Protein AF-Q0U670-F1 (afdb_monomer_lite)

Structure (mmCIF, N/CA/C/O backbone):
data_AF-Q0U670-F1
#
_entry.id   AF-Q0U670-F1
#
loop_
_atom_site.group_PDB
_atom_site.id
_atom_site.type_symbol
_atom_site.label_atom_id
_atom_site.label_alt_id
_atom_site.label_comp_id
_atom_site.label_asym_id
_atom_site.label_entity_id
_atom_site.label_seq_id
_atom_site.pdbx_PDB_ins_code
_atom_site.Cartn_x
_atom_site.Cartn_y
_atom_site.Cartn_z
_atom_site.occupancy
_atom_site.B_iso_or_equiv
_atom_site.auth_seq_id
_atom_site.auth_comp_id
_atom_site.auth_asym_id
_atom_site.auth_atom_id
_atom_site.pdbx_PDB_model_num
ATOM 1 N N . MET A 1 1 ? 49.129 14.076 50.406 1.00 51.31 1 MET A N 1
ATOM 2 C CA . MET A 1 1 ? 49.211 13.741 48.973 1.00 51.31 1 MET A CA 1
ATOM 3 C C . MET A 1 1 ? 48.311 12.539 48.761 1.00 51.31 1 MET A C 1
ATOM 5 O O . MET A 1 1 ? 48.677 11.441 49.151 1.00 51.31 1 MET A O 1
ATOM 9 N N . THR A 1 2 ? 47.064 12.760 48.344 1.00 54.84 2 THR A N 1
ATOM 10 C CA . THR A 1 2 ? 46.132 11.665 48.049 1.00 54.84 2 THR A CA 1
ATOM 11 C C . THR A 1 2 ? 46.421 11.188 46.635 1.00 54.84 2 THR A C 1
ATOM 13 O O . THR A 1 2 ? 45.908 11.755 45.673 1.00 54.84 2 THR A O 1
ATOM 16 N N . GLU A 1 3 ? 47.266 10.167 46.520 1.00 57.88 3 GLU A N 1
ATOM 17 C CA . GLU A 1 3 ? 47.432 9.377 45.300 1.00 57.88 3 GLU A CA 1
ATOM 18 C C . GLU A 1 3 ? 46.120 8.606 45.069 1.00 57.88 3 GLU A C 1
ATOM 20 O O . GLU A 1 3 ? 45.972 7.442 45.440 1.00 57.88 3 GLU A O 1
ATOM 25 N N . GLN A 1 4 ? 45.099 9.295 44.556 1.00 62.28 4 GLN A N 1
ATOM 26 C CA . GLN A 1 4 ? 43.822 8.690 44.208 1.00 62.28 4 GLN A CA 1
ATOM 27 C C . GLN A 1 4 ? 44.036 7.926 42.907 1.00 62.28 4 GLN A C 1
ATOM 29 O O . GLN A 1 4 ? 43.933 8.485 41.816 1.00 62.28 4 GLN A O 1
ATOM 34 N N . SER A 1 5 ? 44.403 6.652 43.046 1.00 65.94 5 SER A N 1
ATOM 35 C CA . SER A 1 5 ? 44.532 5.691 41.959 1.00 65.94 5 SER A CA 1
ATOM 36 C C . SER A 1 5 ? 43.197 5.594 41.224 1.00 65.94 5 SER A C 1
ATOM 38 O O . SER A 1 5 ? 42.293 4.835 41.574 1.00 65.94 5 SER A O 1
ATOM 40 N N . ILE A 1 6 ? 43.040 6.441 40.207 1.00 71.56 6 ILE A N 1
ATOM 41 C CA . ILE A 1 6 ? 41.916 6.399 39.287 1.00 71.56 6 ILE A CA 1
ATOM 42 C C . ILE A 1 6 ? 42.020 5.062 38.561 1.00 71.56 6 ILE A C 1
ATOM 44 O O . ILE A 1 6 ? 42.870 4.846 37.697 1.00 71.56 6 ILE A O 1
ATOM 48 N N . ASN A 1 7 ? 41.168 4.128 38.975 1.00 79.44 7 ASN A N 1
ATOM 49 C CA . ASN A 1 7 ? 41.038 2.835 38.335 1.00 79.44 7 ASN A CA 1
ATOM 50 C C . ASN A 1 7 ? 40.492 3.077 36.930 1.00 79.44 7 ASN A C 1
ATOM 52 O O . ASN A 1 7 ? 39.287 3.235 36.733 1.00 79.44 7 ASN A O 1
ATOM 56 N N . ILE A 1 8 ? 41.401 3.110 35.955 1.00 80.56 8 ILE A N 1
ATOM 57 C CA . ILE A 1 8 ? 41.103 3.274 34.529 1.00 80.56 8 ILE A CA 1
ATOM 58 C C . ILE A 1 8 ? 39.945 2.350 34.088 1.00 80.56 8 ILE A C 1
ATOM 60 O O . ILE A 1 8 ? 39.047 2.841 33.398 1.00 80.56 8 ILE A O 1
ATOM 64 N N . PRO A 1 9 ? 39.849 1.075 34.542 1.00 82.81 9 PRO A N 1
ATOM 65 C CA . PRO A 1 9 ? 38.700 0.223 34.221 1.00 82.81 9 PRO A CA 1
ATOM 66 C C . PRO A 1 9 ? 37.355 0.775 34.717 1.00 82.81 9 PRO A C 1
ATOM 68 O O . PRO A 1 9 ? 36.358 0.705 34.004 1.00 82.81 9 PRO A O 1
ATOM 71 N N . GLN A 1 10 ? 37.312 1.367 35.913 1.00 81.94 10 GLN A N 1
ATOM 72 C CA . GLN A 1 10 ? 36.091 1.936 36.485 1.00 81.94 10 GLN A CA 1
ATOM 73 C C . GLN A 1 10 ? 35.668 3.213 35.747 1.00 81.94 10 GLN A C 1
ATOM 75 O O . GLN A 1 10 ? 34.477 3.415 35.512 1.00 81.94 10 GLN A O 1
ATOM 80 N N . VAL A 1 11 ? 36.628 4.042 35.317 1.00 89.94 11 VAL A N 1
ATOM 81 C CA . VAL A 1 11 ? 36.350 5.228 34.488 1.00 89.94 11 VAL A CA 1
ATOM 82 C C . VAL A 1 11 ? 35.749 4.830 33.141 1.00 89.94 11 VAL A C 1
ATOM 84 O O . VAL A 1 11 ? 34.785 5.456 32.705 1.00 89.94 11 VAL A O 1
ATOM 87 N N . LEU A 1 12 ? 36.247 3.761 32.509 1.00 91.88 12 LEU A N 1
ATOM 88 C CA . LEU A 1 12 ? 35.666 3.243 31.266 1.00 91.88 12 LEU A CA 1
ATOM 89 C C . LEU A 1 12 ? 34.222 2.773 31.461 1.00 91.88 12 LEU A C 1
ATOM 91 O O . LEU A 1 12 ? 33.361 3.115 30.654 1.00 91.88 12 LEU A O 1
ATOM 95 N N . VAL A 1 13 ? 33.933 2.050 32.547 1.00 93.06 13 VAL A N 1
ATOM 96 C CA . VAL A 1 13 ? 32.561 1.620 32.861 1.00 93.06 13 VAL A CA 1
ATOM 97 C C . VAL A 1 13 ? 31.646 2.829 33.062 1.00 93.06 13 VAL A C 1
ATOM 99 O O . VAL A 1 13 ? 30.577 2.880 32.456 1.00 93.06 13 VAL A O 1
ATOM 102 N N . PHE A 1 14 ? 32.069 3.834 33.836 1.00 93.06 14 PHE A N 1
ATOM 103 C CA . PHE A 1 14 ? 31.284 5.059 34.019 1.00 93.06 14 PHE A CA 1
ATOM 104 C C . PHE A 1 14 ? 31.061 5.811 32.707 1.00 93.06 14 PHE A C 1
ATOM 106 O O . PHE A 1 14 ? 29.940 6.244 32.454 1.00 93.06 14 PHE A O 1
ATOM 113 N N . LEU A 1 15 ? 32.074 5.925 31.844 1.00 94.00 15 LEU A N 1
ATOM 114 C CA . LEU A 1 15 ? 31.921 6.543 30.527 1.00 94.00 15 LEU A CA 1
ATOM 115 C C . LEU A 1 15 ? 30.928 5.783 29.648 1.00 94.00 15 LEU A C 1
ATOM 117 O O . LEU A 1 15 ? 30.105 6.418 28.996 1.00 94.00 15 LEU A O 1
ATOM 121 N N . VAL A 1 16 ? 30.948 4.448 29.658 1.00 94.56 16 VAL A N 1
ATOM 122 C CA . VAL A 1 16 ? 29.979 3.628 28.916 1.00 94.56 16 VAL A CA 1
ATOM 123 C C . VAL A 1 16 ? 28.572 3.799 29.483 1.00 94.56 16 VAL A C 1
ATOM 125 O O . VAL A 1 16 ? 27.637 3.969 28.708 1.00 94.56 16 VAL A O 1
ATOM 128 N N . VAL A 1 17 ? 28.400 3.816 30.808 1.00 94.62 17 VAL A N 1
ATOM 129 C CA . VAL A 1 17 ? 27.088 4.028 31.442 1.00 94.62 17 VAL A CA 1
ATOM 130 C C . VAL A 1 17 ? 26.556 5.432 31.154 1.00 94.62 17 VAL A C 1
ATOM 132 O O . VAL A 1 17 ? 25.398 5.568 30.769 1.00 94.62 17 VAL A O 1
ATOM 135 N N . ILE A 1 18 ? 27.389 6.470 31.267 1.00 94.06 18 I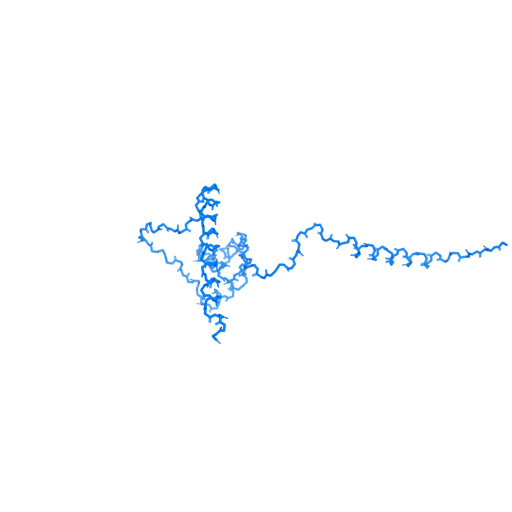LE A N 1
ATOM 136 C CA . ILE A 1 18 ? 27.025 7.854 30.927 1.00 94.06 18 ILE A CA 1
ATOM 137 C C . ILE A 1 18 ? 26.719 7.968 29.432 1.00 94.06 18 ILE A C 1
ATOM 139 O O . ILE A 1 18 ? 25.754 8.629 29.061 1.00 94.06 18 ILE A O 1
ATOM 143 N N . PHE A 1 19 ? 27.485 7.301 28.567 1.00 93.88 19 PHE A N 1
ATOM 144 C CA . PHE A 1 19 ? 27.227 7.268 27.131 1.00 93.88 19 PHE A CA 1
ATOM 145 C C . PHE A 1 19 ? 25.928 6.536 26.807 1.00 93.88 19 PHE A C 1
ATOM 147 O O . PHE A 1 19 ? 25.169 7.045 26.001 1.00 93.88 19 PHE A O 1
ATOM 154 N N . LEU A 1 20 ? 25.621 5.396 27.431 1.00 93.00 20 LEU A N 1
ATOM 155 C CA . LEU A 1 20 ? 24.355 4.681 27.240 1.00 93.00 20 LEU A CA 1
ATOM 156 C C . LEU A 1 20 ? 23.171 5.476 27.790 1.00 93.00 20 LEU A C 1
ATOM 158 O O . LEU A 1 20 ? 22.139 5.543 27.131 1.00 93.00 20 LEU A O 1
ATOM 162 N N . ALA A 1 21 ? 23.321 6.107 28.953 1.00 92.81 21 ALA A N 1
ATOM 163 C CA . ALA A 1 21 ? 22.303 6.972 29.536 1.00 92.81 21 ALA A CA 1
ATOM 164 C C . ALA A 1 21 ? 22.078 8.217 28.670 1.00 92.81 21 ALA A C 1
ATOM 166 O O . ALA A 1 21 ? 20.937 8.563 28.395 1.00 92.81 21 ALA A O 1
ATOM 167 N N . SER A 1 22 ? 23.147 8.841 28.169 1.00 92.06 22 SER A N 1
ATOM 168 C CA . SER A 1 22 ? 23.089 9.970 27.236 1.00 92.06 22 SER A CA 1
ATOM 169 C C . SER A 1 22 ? 22.516 9.542 25.892 1.00 92.06 22 SER A C 1
ATOM 171 O O . SER A 1 22 ? 21.597 10.169 25.399 1.00 92.06 22 SER A O 1
ATOM 173 N N . ARG A 1 23 ? 22.955 8.415 25.330 1.00 86.69 23 ARG A N 1
ATOM 174 C CA . ARG A 1 23 ? 22.397 7.796 24.125 1.00 86.69 23 ARG A CA 1
ATOM 175 C C . ARG A 1 23 ? 20.920 7.526 24.326 1.00 86.69 23 ARG A C 1
ATOM 177 O O . ARG A 1 23 ? 20.166 7.829 23.426 1.00 86.69 23 ARG A O 1
ATOM 184 N N . TRP A 1 24 ? 20.482 7.008 25.463 1.00 85.81 24 TRP A N 1
ATOM 185 C CA . TRP A 1 24 ? 19.068 6.768 25.737 1.00 85.81 24 TRP A CA 1
ATOM 186 C C . TRP A 1 24 ? 18.286 8.080 25.913 1.00 85.81 24 TRP A C 1
ATOM 188 O O . TRP A 1 24 ? 17.215 8.240 25.337 1.00 85.81 24 TRP A O 1
ATOM 198 N N . TYR A 1 25 ? 18.857 9.055 26.619 1.00 85.38 25 TYR A N 1
ATOM 199 C CA . TYR A 1 25 ? 18.240 10.352 26.904 1.00 85.38 25 TYR A CA 1
ATOM 200 C C . TYR A 1 25 ? 18.198 11.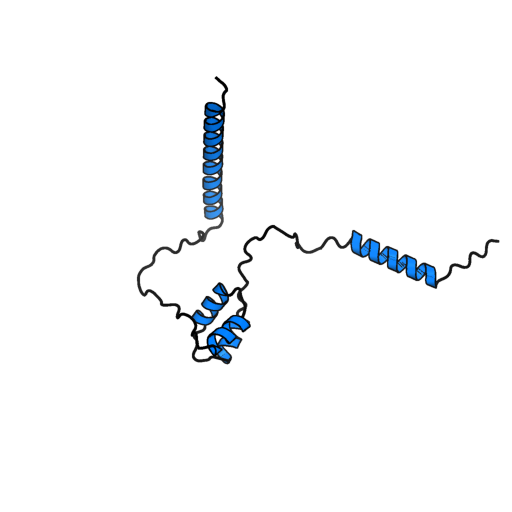296 25.680 1.00 85.38 25 TYR A C 1
ATOM 202 O O . TYR A 1 25 ? 17.248 12.064 25.513 1.00 85.38 25 TYR A O 1
ATOM 210 N N . LEU A 1 26 ? 19.197 11.217 24.792 1.00 77.56 26 LEU A N 1
ATOM 211 C CA . LEU A 1 26 ? 19.327 11.973 23.536 1.00 77.56 26 LEU A CA 1
ATOM 212 C C . LEU A 1 26 ? 18.845 11.191 22.310 1.00 77.56 26 LEU A C 1
ATOM 214 O O . LEU A 1 26 ? 18.598 11.824 21.286 1.00 77.56 26 LEU A O 1
ATOM 218 N N . SER A 1 27 ? 18.642 9.868 22.376 1.00 63.75 27 SER A N 1
ATOM 219 C CA . SER A 1 27 ? 17.924 9.113 21.331 1.00 63.75 27 SER A CA 1
ATOM 220 C C . SER A 1 27 ? 16.425 9.399 21.432 1.00 63.75 27 SER A C 1
ATOM 222 O O . SER A 1 27 ? 15.597 8.504 21.567 1.00 63.75 27 SER A O 1
ATOM 224 N N . LYS A 1 28 ? 16.059 10.677 21.328 1.00 60.94 28 LYS A N 1
ATOM 225 C CA . LYS A 1 28 ? 14.785 11.065 20.739 1.00 60.94 28 LYS A CA 1
ATOM 226 C C . LYS A 1 28 ? 14.938 10.765 19.249 1.00 60.94 28 LYS A C 1
ATOM 228 O O . LYS A 1 28 ? 15.912 11.221 18.650 1.00 60.94 28 LYS A O 1
ATOM 233 N N . PRO A 1 29 ? 14.062 9.947 18.656 1.00 53.47 29 PRO A N 1
ATOM 234 C CA . PRO A 1 29 ? 14.237 9.512 17.285 1.00 53.47 29 PRO A CA 1
ATOM 235 C C . PRO A 1 29 ? 14.217 10.739 16.364 1.00 53.47 29 PRO A C 1
ATOM 237 O O . PRO A 1 29 ? 13.196 11.413 16.231 1.00 53.47 29 PRO A O 1
ATOM 240 N N . SER A 1 30 ? 15.344 11.027 15.709 1.00 58.50 30 SER A N 1
ATOM 241 C CA . SER A 1 30 ? 15.413 11.905 14.532 1.00 58.50 30 SER A CA 1
ATOM 242 C C . SER A 1 30 ? 14.801 11.173 13.337 1.00 58.50 30 SER A C 1
ATOM 244 O O . SER A 1 30 ? 15.465 10.824 12.366 1.00 58.50 30 SER A O 1
ATOM 246 N N . GLY A 1 31 ? 13.521 10.863 13.482 1.00 57.22 31 GLY A N 1
ATOM 247 C CA . GLY A 1 31 ? 12.701 10.051 12.609 1.00 57.22 31 GLY A CA 1
ATOM 248 C C . GLY A 1 31 ? 11.349 9.928 13.286 1.00 57.22 31 GLY A C 1
ATOM 249 O O . GLY A 1 31 ? 11.247 9.398 14.388 1.00 57.22 31 GLY A O 1
ATOM 250 N N . ALA A 1 32 ? 10.312 10.479 12.665 1.00 54.12 32 ALA A N 1
ATOM 251 C CA . ALA A 1 32 ? 8.947 10.387 13.154 1.00 54.12 32 ALA A CA 1
ATOM 252 C C . ALA A 1 32 ? 8.492 8.915 13.190 1.00 54.12 32 ALA A C 1
ATOM 254 O O . ALA A 1 32 ? 7.878 8.404 12.258 1.00 54.12 32 ALA A O 1
ATOM 255 N N . HIS A 1 33 ? 8.796 8.231 14.285 1.00 52.69 33 HIS A N 1
ATOM 256 C CA . HIS A 1 33 ? 8.174 6.983 14.699 1.00 52.69 33 HIS A CA 1
ATOM 257 C C . HIS A 1 33 ? 7.480 7.251 16.027 1.00 52.69 33 HIS A C 1
ATOM 259 O O . HIS A 1 33 ? 7.809 6.722 17.082 1.00 52.69 33 HIS A O 1
ATOM 265 N N . THR A 1 34 ? 6.507 8.152 15.963 1.00 50.41 34 THR A N 1
ATOM 266 C CA . THR A 1 34 ? 5.405 8.146 16.910 1.00 50.41 34 THR A CA 1
ATOM 267 C C . THR A 1 34 ? 4.666 6.836 16.665 1.00 50.41 34 THR A C 1
ATOM 269 O O . THR A 1 34 ? 4.279 6.560 15.528 1.00 50.41 34 THR A O 1
ATOM 272 N N . HIS A 1 35 ? 4.455 6.030 17.705 1.00 45.84 35 HIS A N 1
ATOM 273 C CA . HIS A 1 35 ? 3.400 5.021 17.700 1.00 45.84 35 HIS A CA 1
ATOM 274 C C . HIS A 1 35 ? 2.061 5.766 17.629 1.00 45.84 35 HIS A C 1
ATOM 276 O O . HIS A 1 35 ? 1.371 5.969 18.623 1.00 45.84 35 HIS A O 1
ATOM 282 N N . ALA A 1 36 ? 1.751 6.282 16.443 1.00 47.38 36 ALA A N 1
ATOM 283 C CA . ALA A 1 36 ? 0.444 6.782 16.106 1.00 47.38 36 ALA A CA 1
ATOM 284 C C . ALA A 1 36 ? -0.506 5.585 16.159 1.00 47.38 36 ALA A C 1
ATOM 286 O O . ALA A 1 36 ? -0.165 4.493 15.694 1.00 47.38 36 ALA A O 1
ATOM 287 N N . ALA A 1 37 ? -1.690 5.807 16.733 1.00 58.31 37 ALA A N 1
ATOM 288 C CA . ALA A 1 37 ? -2.857 4.944 16.583 1.00 58.31 37 ALA A CA 1
ATOM 289 C C . ALA A 1 37 ? -2.904 4.347 15.164 1.00 58.31 37 ALA A C 1
ATOM 291 O O . ALA A 1 37 ? -2.490 5.055 14.245 1.00 58.31 37 ALA A O 1
ATOM 292 N N . PRO A 1 38 ? -3.387 3.102 14.964 1.00 46.84 38 PRO A N 1
ATOM 293 C CA . PRO A 1 38 ? -3.256 2.360 13.712 1.00 46.84 38 PRO A CA 1
ATOM 294 C C . PRO A 1 38 ? -3.983 3.083 12.571 1.00 46.84 38 PRO A C 1
ATOM 296 O O . PRO A 1 38 ? -5.112 2.769 12.195 1.00 46.84 38 PRO A O 1
ATOM 299 N N . ALA A 1 39 ? -3.323 4.089 12.010 1.00 52.97 39 ALA A N 1
ATOM 300 C CA . ALA A 1 39 ? -3.633 4.669 10.735 1.00 52.97 39 ALA A CA 1
ATOM 301 C C . ALA A 1 39 ? -3.323 3.543 9.771 1.00 52.97 39 ALA A C 1
ATOM 303 O O . ALA A 1 39 ? -2.167 3.136 9.689 1.00 52.97 39 ALA A O 1
ATOM 304 N N . ARG A 1 40 ? -4.372 2.993 9.148 1.00 52.94 40 ARG A N 1
ATOM 305 C CA . ARG A 1 40 ? -4.301 1.942 8.129 1.00 52.94 40 ARG A CA 1
ATOM 306 C C . ARG A 1 40 ? -3.183 2.304 7.161 1.00 52.94 40 ARG A C 1
ATOM 308 O O . ARG A 1 40 ? -3.386 3.096 6.243 1.00 52.94 40 ARG A O 1
ATOM 315 N N . SER A 1 41 ? -1.995 1.778 7.426 1.00 56.16 41 SER A N 1
ATOM 316 C CA . SER A 1 41 ? -0.832 1.921 6.584 1.00 56.16 41 SER A CA 1
ATOM 317 C C . SER A 1 41 ? -1.208 1.130 5.359 1.00 56.16 41 SER A C 1
ATOM 319 O O . SER A 1 41 ? -1.211 -0.096 5.382 1.00 56.16 41 SER A O 1
ATOM 321 N N . THR A 1 42 ? -1.649 1.835 4.318 1.00 57.22 42 THR A N 1
ATOM 322 C CA . THR A 1 42 ? -1.857 1.216 3.018 1.00 57.22 42 THR A CA 1
ATOM 323 C C . THR A 1 42 ? -0.537 0.531 2.694 1.00 57.22 42 THR A C 1
ATOM 325 O O . THR A 1 42 ? 0.481 1.233 2.599 1.00 57.22 42 THR A O 1
ATOM 328 N N . PRO A 1 43 ? -0.515 -0.808 2.650 1.00 60.56 43 PRO A N 1
ATOM 329 C CA . PRO A 1 43 ? 0.725 -1.537 2.511 1.00 60.56 43 PRO A CA 1
ATOM 330 C C . PRO A 1 43 ? 1.364 -1.063 1.218 1.00 60.56 43 PRO A C 1
ATOM 332 O O . PRO A 1 43 ? 0.715 -1.040 0.171 1.00 60.56 43 PRO A O 1
ATOM 335 N N . ARG A 1 44 ? 2.599 -0.565 1.307 1.00 64.62 44 ARG A N 1
ATOM 336 C CA . ARG A 1 44 ? 3.310 -0.089 0.125 1.00 64.62 44 ARG A CA 1
ATOM 337 C C . ARG A 1 44 ? 3.597 -1.307 -0.736 1.00 64.62 44 ARG A C 1
ATOM 339 O O . ARG A 1 44 ? 4.495 -2.083 -0.429 1.00 64.62 44 ARG A O 1
ATOM 346 N N . ILE A 1 45 ? 2.799 -1.470 -1.780 1.00 71.44 45 ILE A N 1
ATOM 347 C CA . ILE A 1 45 ? 2.989 -2.489 -2.804 1.00 71.44 45 ILE A CA 1
ATOM 348 C C . ILE A 1 45 ? 4.352 -2.218 -3.441 1.00 71.44 45 ILE A C 1
ATOM 350 O O . ILE A 1 45 ? 4.555 -1.164 -4.046 1.00 71.44 45 ILE A O 1
ATOM 354 N N . ASN A 1 46 ? 5.304 -3.128 -3.248 1.00 80.00 46 ASN A N 1
ATOM 355 C CA . ASN A 1 46 ? 6.625 -3.001 -3.843 1.00 80.00 46 ASN A CA 1
ATOM 356 C C . ASN A 1 46 ? 6.579 -3.598 -5.260 1.00 80.00 46 ASN A C 1
ATOM 358 O O . ASN A 1 46 ? 6.309 -4.794 -5.386 1.00 80.00 46 ASN A O 1
ATOM 362 N N . PRO A 1 47 ? 6.840 -2.818 -6.325 1.00 82.69 47 PRO A N 1
ATOM 363 C CA . PRO A 1 47 ? 6.758 -3.312 -7.701 1.00 82.69 47 PRO A CA 1
ATOM 364 C C . PRO A 1 47 ? 7.670 -4.520 -7.971 1.00 82.69 47 PRO A C 1
ATOM 366 O O . PRO A 1 47 ? 7.286 -5.403 -8.732 1.00 82.69 47 PRO A O 1
ATOM 369 N N . ALA A 1 48 ? 8.806 -4.638 -7.272 1.00 87.62 48 ALA A N 1
ATOM 370 C CA . ALA A 1 48 ? 9.718 -5.777 -7.414 1.00 87.62 48 ALA A CA 1
ATOM 371 C C . ALA A 1 48 ? 9.083 -7.126 -7.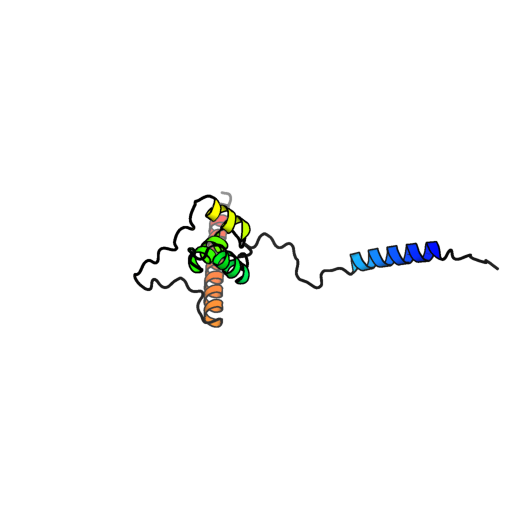020 1.00 87.62 48 ALA A C 1
ATOM 373 O O . ALA A 1 48 ? 9.436 -8.167 -7.570 1.00 87.62 48 ALA A O 1
ATOM 374 N N . GLN A 1 49 ? 8.120 -7.120 -6.090 1.00 89.25 49 GLN A N 1
ATOM 375 C CA . GLN A 1 49 ? 7.395 -8.332 -5.693 1.00 89.25 49 GLN A CA 1
ATOM 376 C C . GLN A 1 49 ? 6.490 -8.833 -6.823 1.00 89.25 49 GLN A C 1
ATOM 378 O O . GLN A 1 49 ? 6.358 -10.037 -7.026 1.00 89.25 49 GLN A O 1
ATOM 383 N N . ILE A 1 50 ? 5.900 -7.908 -7.585 1.00 90.38 50 ILE A N 1
ATOM 384 C CA . ILE A 1 50 ? 5.063 -8.235 -8.740 1.00 90.38 50 ILE A CA 1
ATOM 385 C C . ILE A 1 50 ? 5.928 -8.866 -9.833 1.00 90.38 50 ILE A C 1
ATOM 387 O O . ILE A 1 50 ? 5.537 -9.885 -10.395 1.00 90.38 50 ILE A O 1
ATOM 391 N N . ASP A 1 51 ? 7.110 -8.300 -10.101 1.00 92.00 51 ASP A N 1
ATOM 392 C CA . ASP A 1 51 ? 8.069 -8.849 -11.069 1.00 92.00 51 ASP A CA 1
ATOM 393 C C . ASP A 1 51 ? 8.536 -10.257 -10.696 1.00 92.00 51 ASP A C 1
ATOM 395 O O . ASP A 1 51 ? 8.564 -11.144 -11.547 1.00 92.00 51 ASP A O 1
ATOM 399 N N . GLN A 1 52 ? 8.856 -10.484 -9.421 1.00 91.19 52 GLN A N 1
ATOM 400 C CA . GLN A 1 52 ? 9.295 -11.789 -8.934 1.00 91.19 52 GLN A CA 1
ATOM 401 C C . GLN A 1 52 ? 8.205 -12.856 -9.094 1.00 91.19 52 GLN A C 1
ATOM 403 O O . GLN A 1 52 ? 8.474 -13.945 -9.597 1.00 91.19 52 GLN A O 1
ATOM 408 N N . ILE A 1 53 ? 6.967 -12.549 -8.695 1.00 90.00 53 ILE A N 1
ATOM 409 C CA . ILE A 1 53 ? 5.840 -13.482 -8.830 1.00 90.00 53 ILE A CA 1
ATOM 410 C C . ILE A 1 53 ? 5.512 -13.703 -10.310 1.00 90.00 53 ILE A C 1
ATOM 412 O O . ILE A 1 53 ? 5.275 -14.839 -10.703 1.00 90.00 53 ILE A O 1
ATOM 416 N N . ALA A 1 54 ? 5.578 -12.666 -11.149 1.00 92.25 54 ALA A N 1
ATOM 417 C CA . ALA A 1 54 ? 5.381 -12.797 -12.592 1.00 92.25 54 ALA A CA 1
ATOM 418 C C . ALA A 1 54 ? 6.465 -13.662 -13.264 1.00 92.25 54 ALA A C 1
ATOM 420 O O . ALA A 1 54 ? 6.175 -14.354 -14.235 1.00 92.25 54 ALA A O 1
ATOM 421 N N . ALA A 1 55 ? 7.699 -13.655 -12.748 1.00 93.12 55 ALA A N 1
ATOM 422 C CA . ALA A 1 55 ? 8.769 -14.529 -13.228 1.00 93.12 55 ALA A CA 1
ATOM 423 C C . ALA A 1 55 ? 8.571 -15.998 -12.809 1.00 93.12 55 ALA A C 1
ATOM 425 O O . ALA A 1 55 ? 8.884 -16.897 -13.584 1.00 93.12 55 ALA A O 1
ATOM 426 N N . MET A 1 56 ? 8.043 -16.249 -11.603 1.00 92.12 56 MET A N 1
ATOM 427 C CA . MET A 1 56 ? 7.750 -17.606 -11.111 1.00 92.12 56 MET A CA 1
ATOM 428 C C . MET A 1 56 ? 6.467 -18.191 -11.718 1.00 92.12 56 MET A C 1
ATOM 430 O O . MET A 1 56 ? 6.384 -19.393 -11.955 1.00 92.12 56 MET A O 1
ATOM 434 N N . PHE A 1 57 ? 5.474 -17.342 -11.974 1.00 90.31 57 PHE A N 1
ATOM 435 C CA . PHE A 1 57 ? 4.164 -17.713 -12.499 1.00 90.31 57 PHE A CA 1
ATOM 436 C C . PHE A 1 57 ? 3.858 -16.894 -13.758 1.00 90.31 57 PHE A C 1
ATOM 438 O O . PHE A 1 57 ? 3.027 -15.985 -13.711 1.00 90.31 57 PHE A O 1
ATOM 445 N N . PRO A 1 58 ? 4.500 -17.202 -14.899 1.00 85.38 58 PRO A N 1
ATOM 446 C CA . PRO A 1 58 ? 4.302 -16.462 -16.148 1.00 85.38 58 PRO A CA 1
ATOM 447 C C . PRO A 1 58 ? 2.859 -16.530 -16.675 1.00 85.38 58 PRO A C 1
ATOM 449 O O . PRO A 1 58 ? 2.455 -15.690 -17.474 1.00 85.38 58 PRO A O 1
ATOM 452 N N . GLN A 1 59 ? 2.070 -17.506 -16.218 1.00 85.75 59 GLN A N 1
ATOM 453 C CA . GLN A 1 59 ? 0.641 -17.614 -16.511 1.00 85.75 59 GLN A CA 1
ATOM 454 C C . GLN A 1 59 ? -0.236 -16.584 -15.773 1.00 85.75 59 GLN A C 1
ATOM 456 O O . GLN A 1 59 ? -1.382 -16.379 -16.165 1.00 85.75 59 GLN A O 1
ATOM 461 N N . LEU A 1 60 ? 0.264 -15.951 -14.705 1.00 86.00 60 LEU A N 1
ATOM 462 C CA . LEU A 1 60 ? -0.478 -14.951 -13.940 1.00 86.00 60 LEU A CA 1
ATOM 463 C C . LEU A 1 60 ? -0.229 -13.551 -14.491 1.00 86.00 60 LEU A C 1
ATOM 465 O O . LEU A 1 60 ? 0.903 -13.137 -14.745 1.00 86.00 60 LEU A O 1
ATOM 469 N N . SER A 1 61 ? -1.300 -12.773 -14.611 1.00 88.38 61 SER A N 1
ATOM 470 C CA . SER A 1 61 ? -1.172 -11.392 -15.042 1.00 88.38 61 SER A CA 1
ATOM 471 C C . SER A 1 61 ? -0.624 -10.514 -13.908 1.00 88.38 61 SER A C 1
ATOM 473 O O . SER A 1 61 ? -0.970 -10.653 -12.732 1.00 88.38 61 SER A O 1
ATOM 475 N N . ARG A 1 62 ? 0.209 -9.532 -14.267 1.00 88.56 62 ARG A N 1
ATOM 476 C CA . ARG A 1 62 ? 0.771 -8.550 -13.320 1.00 88.56 62 ARG A CA 1
ATOM 477 C C . ARG A 1 62 ? -0.313 -7.772 -12.565 1.00 88.56 62 ARG A C 1
ATOM 479 O O . ARG A 1 62 ? -0.079 -7.359 -11.434 1.00 88.56 62 ARG A O 1
ATOM 486 N N . ARG A 1 63 ? -1.491 -7.586 -13.177 1.00 85.06 63 ARG A N 1
ATOM 487 C CA . ARG A 1 63 ? -2.646 -6.915 -12.556 1.00 85.06 63 ARG A CA 1
ATOM 488 C C . ARG A 1 63 ? -3.275 -7.763 -11.452 1.00 85.06 63 ARG A C 1
ATOM 490 O O . ARG A 1 63 ? -3.564 -7.215 -10.396 1.00 85.06 63 ARG A O 1
ATOM 497 N N . ASP A 1 64 ? -3.420 -9.071 -11.659 1.00 88.62 64 ASP A N 1
ATOM 498 C CA . ASP A 1 64 ? -4.037 -9.967 -10.676 1.00 88.62 64 ASP A CA 1
ATOM 499 C C . ASP A 1 64 ? -3.101 -10.139 -9.481 1.00 88.62 64 ASP A C 1
ATOM 501 O O . ASP A 1 64 ? -3.533 -10.061 -8.334 1.00 88.62 64 ASP A O 1
ATOM 505 N N . ILE A 1 65 ? -1.793 -10.246 -9.747 1.00 89.56 65 ILE A N 1
ATOM 506 C CA . ILE A 1 65 ? -0.751 -10.245 -8.714 1.00 89.56 65 ILE A CA 1
ATOM 507 C C . ILE A 1 65 ? -0.794 -8.939 -7.921 1.00 89.56 65 ILE A C 1
ATOM 509 O O . ILE A 1 65 ? -0.827 -8.972 -6.697 1.00 89.56 65 ILE A O 1
ATOM 513 N N . ALA A 1 66 ? -0.814 -7.784 -8.592 1.00 88.00 66 ALA A N 1
ATOM 514 C CA . ALA A 1 66 ? -0.872 -6.490 -7.914 1.00 88.00 66 ALA A CA 1
ATOM 515 C C . ALA A 1 66 ? -2.137 -6.347 -7.058 1.00 88.00 66 ALA A C 1
ATOM 517 O O . ALA A 1 66 ? -2.084 -5.820 -5.948 1.00 88.00 66 ALA A O 1
ATOM 518 N N . TRP A 1 67 ? -3.267 -6.833 -7.565 1.00 87.31 67 TRP A N 1
ATOM 519 C CA . TRP A 1 67 ? -4.553 -6.754 -6.894 1.00 87.31 67 TRP A CA 1
ATOM 520 C C . TRP A 1 67 ? -4.643 -7.693 -5.685 1.00 87.31 67 TRP A C 1
ATOM 522 O O . TRP A 1 67 ? -5.134 -7.292 -4.625 1.00 87.31 67 TRP A O 1
ATOM 532 N N . ASP A 1 68 ? -4.114 -8.913 -5.793 1.00 88.75 68 ASP A N 1
ATOM 533 C CA . ASP A 1 68 ? -4.035 -9.842 -4.664 1.00 88.75 68 ASP A CA 1
ATOM 534 C C . ASP A 1 68 ? -3.034 -9.344 -3.618 1.00 88.75 68 ASP A C 1
ATOM 536 O O . ASP A 1 68 ? -3.341 -9.315 -2.427 1.00 88.75 68 ASP A O 1
ATOM 540 N N . LEU A 1 69 ? -1.888 -8.820 -4.055 1.00 88.81 69 LEU A N 1
ATOM 541 C CA . LEU A 1 69 ? -0.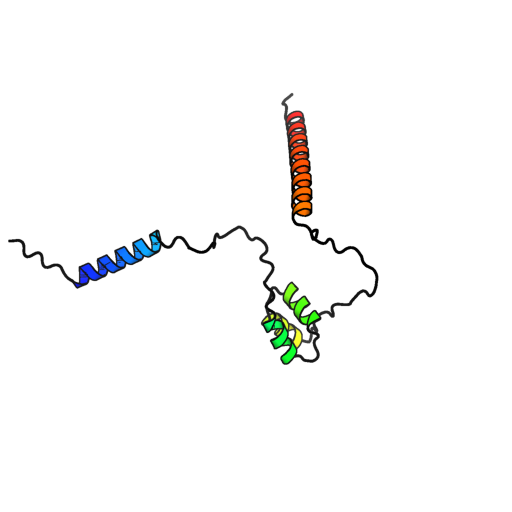872 -8.226 -3.191 1.00 88.81 69 LEU A CA 1
ATOM 542 C C . LEU A 1 69 ? -1.415 -6.998 -2.443 1.00 88.81 69 LEU A C 1
ATOM 544 O O . LEU A 1 69 ? -1.116 -6.805 -1.264 1.00 88.81 69 LEU A O 1
ATOM 548 N N . GLN A 1 70 ? -2.271 -6.200 -3.088 1.00 85.62 70 GLN A N 1
ATOM 549 C CA . GLN A 1 70 ? -2.968 -5.081 -2.457 1.00 85.62 70 GLN A CA 1
ATOM 550 C C . GLN A 1 70 ? -3.933 -5.543 -1.355 1.00 85.62 70 GLN A C 1
ATOM 552 O O . GLN A 1 70 ? -4.003 -4.903 -0.303 1.00 85.62 70 GLN A O 1
ATOM 557 N N . ARG A 1 71 ? -4.659 -6.648 -1.564 1.00 82.31 71 ARG A N 1
ATOM 558 C CA . ARG A 1 71 ? -5.554 -7.237 -0.550 1.00 82.31 71 ARG A CA 1
ATOM 559 C C . ARG A 1 71 ? -4.796 -7.910 0.588 1.00 82.31 71 ARG A C 1
ATOM 561 O O . ARG A 1 71 ? -5.180 -7.764 1.744 1.00 82.31 71 ARG A O 1
ATOM 568 N N . ASN A 1 72 ? -3.729 -8.631 0.257 1.00 82.50 72 ASN A N 1
ATOM 569 C CA . ASN A 1 72 ? -2.948 -9.448 1.183 1.00 82.50 72 ASN A CA 1
ATOM 570 C C . ASN A 1 72 ? -1.836 -8.661 1.888 1.00 82.50 72 ASN A C 1
ATOM 572 O O . ASN A 1 72 ? -0.994 -9.239 2.573 1.00 82.50 72 ASN A O 1
ATOM 576 N N . GLY A 1 73 ? -1.822 -7.335 1.754 1.00 79.88 73 GLY A N 1
ATOM 577 C CA . GLY A 1 73 ? -0.972 -6.490 2.578 1.00 79.88 73 GLY A CA 1
ATOM 578 C C . GLY A 1 73 ? 0.466 -6.316 2.084 1.00 79.88 73 GLY A C 1
ATOM 579 O O . GLY A 1 73 ? 1.328 -5.956 2.879 1.00 79.88 73 GLY A O 1
ATOM 580 N N . GLY A 1 74 ? 0.762 -6.572 0.808 1.00 84.56 74 GLY A N 1
ATOM 581 C CA . GLY A 1 74 ? 2.136 -6.537 0.295 1.00 84.56 74 GLY A CA 1
ATOM 582 C C . GLY A 1 74 ? 2.939 -7.810 0.583 1.00 84.56 74 GLY A C 1
ATOM 583 O O . GLY A 1 74 ? 4.169 -7.786 0.524 1.00 84.56 74 GLY A O 1
ATOM 584 N N . ASN A 1 75 ? 2.270 -8.919 0.922 1.00 88.19 75 ASN A N 1
ATOM 585 C CA . ASN A 1 75 ? 2.925 -10.195 1.191 1.00 88.19 75 ASN A CA 1
ATOM 586 C C . ASN A 1 75 ? 3.019 -11.083 -0.067 1.00 88.19 75 ASN A C 1
ATOM 588 O O . ASN A 1 75 ? 2.076 -11.789 -0.439 1.00 88.19 75 ASN A O 1
ATOM 592 N N . ALA A 1 76 ? 4.195 -11.074 -0.696 1.00 88.06 76 ALA A N 1
ATOM 593 C CA . ALA A 1 76 ? 4.496 -11.893 -1.868 1.00 88.06 76 ALA A CA 1
ATOM 594 C C . ALA A 1 76 ? 4.458 -13.404 -1.579 1.00 88.06 76 ALA A C 1
ATOM 596 O O . ALA A 1 76 ? 3.999 -14.180 -2.418 1.00 88.06 76 ALA A O 1
ATOM 597 N N . SER A 1 77 ? 4.883 -13.828 -0.386 1.00 89.88 77 SER A N 1
ATOM 598 C CA . SER A 1 77 ? 4.861 -15.242 0.003 1.00 89.88 77 SER A CA 1
ATOM 599 C C . SER A 1 77 ? 3.430 -15.757 0.126 1.00 89.88 77 SER A C 1
ATOM 601 O O . SER A 1 77 ? 3.117 -16.801 -0.431 1.00 89.88 77 SER A O 1
ATOM 603 N N . ALA A 1 78 ? 2.528 -14.980 0.737 1.00 88.62 78 ALA A N 1
ATOM 604 C CA . ALA A 1 78 ? 1.111 -15.350 0.835 1.00 88.62 78 ALA A CA 1
ATOM 605 C C . ALA A 1 78 ? 0.436 -15.470 -0.543 1.00 88.62 78 ALA A C 1
ATOM 607 O O . ALA A 1 78 ? -0.401 -16.347 -0.756 1.00 88.62 78 ALA A O 1
ATOM 608 N N . THR A 1 79 ? 0.827 -14.604 -1.482 1.00 89.12 79 THR A N 1
ATOM 609 C CA . THR A 1 79 ? 0.386 -14.677 -2.883 1.00 89.12 79 THR A CA 1
ATOM 610 C C . THR A 1 79 ? 0.896 -15.974 -3.526 1.00 89.12 79 THR A C 1
ATOM 612 O O . THR A 1 79 ? 0.129 -16.724 -4.119 1.00 89.12 79 THR A O 1
ATOM 615 N N . THR A 1 80 ? 2.181 -16.288 -3.340 1.00 89.56 80 THR A N 1
ATOM 616 C CA . THR A 1 80 ? 2.839 -17.487 -3.890 1.00 89.56 80 THR A CA 1
ATOM 617 C C . THR A 1 80 ? 2.211 -18.774 -3.345 1.00 89.56 80 THR A C 1
ATOM 619 O O . THR A 1 80 ? 1.851 -19.656 -4.117 1.00 89.56 80 THR A O 1
ATOM 622 N N . GLU A 1 81 ? 2.014 -18.873 -2.030 1.00 91.38 81 GLU A N 1
ATOM 623 C CA . GLU A 1 81 ? 1.400 -20.039 -1.383 1.00 91.38 81 GLU A CA 1
ATOM 624 C C . GLU A 1 81 ? -0.036 -20.277 -1.855 1.00 91.38 81 GLU A C 1
ATOM 626 O O . GLU A 1 81 ? -0.439 -21.418 -2.069 1.00 91.38 81 GLU A O 1
ATOM 631 N N . ARG A 1 82 ? -0.807 -19.210 -2.081 1.00 86.94 82 ARG A N 1
ATOM 632 C CA . ARG A 1 82 ? -2.179 -19.307 -2.590 1.00 86.94 82 ARG A CA 1
ATOM 633 C C . ARG A 1 82 ? -2.226 -19.838 -4.022 1.00 86.94 82 ARG A C 1
ATOM 635 O O . ARG A 1 82 ? -3.029 -20.723 -4.316 1.00 86.94 82 ARG A O 1
ATOM 642 N N . VAL A 1 83 ? -1.334 -19.328 -4.872 1.00 88.12 83 VAL A N 1
ATOM 643 C CA . VAL A 1 83 ? -1.188 -19.764 -6.267 1.00 88.12 83 VAL A CA 1
ATOM 644 C C . VAL A 1 83 ? -0.751 -21.226 -6.334 1.00 88.12 83 VAL A C 1
ATOM 646 O O . VAL A 1 83 ? -1.321 -21.999 -7.101 1.00 88.12 83 VAL A O 1
ATOM 649 N N . LEU A 1 84 ? 0.197 -21.633 -5.485 1.00 88.25 84 LEU A N 1
ATOM 650 C CA . LEU A 1 84 ? 0.627 -23.030 -5.363 1.00 88.25 84 LEU A CA 1
ATOM 651 C C . LEU A 1 84 ? -0.471 -23.937 -4.791 1.00 88.25 84 LEU A C 1
ATOM 653 O O . LEU A 1 84 ? -0.588 -25.088 -5.198 1.00 88.25 84 LEU A O 1
ATOM 657 N N . GLY A 1 85 ? -1.309 -23.417 -3.893 1.00 86.94 85 GLY A N 1
ATOM 658 C CA . GLY A 1 85 ? -2.455 -24.122 -3.316 1.00 86.94 85 GLY A CA 1
ATOM 659 C C . GLY A 1 85 ? -3.629 -24.340 -4.278 1.00 86.94 85 GLY A C 1
ATOM 660 O O . GLY A 1 85 ? -4.690 -24.782 -3.844 1.00 86.94 85 GLY A O 1
ATOM 661 N N . GLY A 1 86 ? -3.484 -24.001 -5.565 1.00 76.88 86 GLY A N 1
ATOM 662 C CA . GLY A 1 86 ? -4.505 -24.204 -6.599 1.00 76.88 86 GLY A CA 1
ATOM 663 C C . GLY A 1 86 ? -5.671 -23.213 -6.544 1.00 76.88 86 GLY A C 1
ATOM 664 O O . GLY A 1 86 ? -6.547 -23.235 -7.408 1.00 76.88 86 GLY A O 1
ATOM 665 N N . ARG A 1 87 ? -5.676 -22.298 -5.569 1.00 72.12 87 ARG A N 1
ATOM 666 C CA . ARG A 1 87 ? -6.601 -21.169 -5.530 1.00 72.12 87 ARG A CA 1
ATOM 667 C C . ARG A 1 87 ? -5.995 -20.067 -6.393 1.00 72.12 87 ARG A C 1
ATOM 669 O O . ARG A 1 87 ? -5.261 -19.222 -5.891 1.00 72.12 87 ARG A O 1
ATOM 676 N N . GLY A 1 88 ? -6.247 -20.121 -7.701 1.00 68.25 88 GLY A N 1
ATOM 677 C CA . GLY A 1 88 ? -5.835 -19.064 -8.627 1.00 68.25 88 GLY A CA 1
ATOM 678 C C . GLY A 1 88 ? -6.216 -17.678 -8.095 1.00 68.25 88 GLY A C 1
ATOM 679 O O . GLY A 1 88 ? -7.183 -17.540 -7.339 1.00 68.25 88 GLY A O 1
ATOM 680 N N . LEU A 1 89 ? -5.428 -16.657 -8.438 1.00 75.19 89 LEU A N 1
ATOM 681 C CA . LEU A 1 89 ? -5.781 -15.284 -8.084 1.00 75.19 89 LEU A CA 1
ATOM 682 C C . LEU A 1 89 ? -7.111 -14.950 -8.757 1.00 75.19 89 LEU A C 1
ATOM 684 O O . LEU A 1 89 ? -7.258 -15.232 -9.946 1.00 75.19 89 LEU A O 1
ATOM 688 N N . ASP A 1 90 ? -8.071 -14.405 -7.998 1.00 64.25 90 ASP A N 1
ATOM 689 C CA . ASP A 1 90 ? -9.335 -13.942 -8.573 1.00 64.25 90 ASP A CA 1
ATOM 690 C C . ASP A 1 90 ? -8.962 -12.981 -9.705 1.00 64.25 90 ASP A C 1
ATOM 692 O O . ASP A 1 90 ? -8.346 -11.937 -9.461 1.00 64.25 90 ASP A O 1
ATOM 696 N N . THR A 1 91 ? -9.270 -13.367 -10.941 1.00 60.06 91 THR A N 1
ATOM 697 C CA . THR A 1 91 ? -9.034 -12.522 -12.103 1.00 60.06 91 THR A CA 1
ATOM 698 C C . THR A 1 91 ? -9.731 -11.206 -11.837 1.00 60.06 91 THR A C 1
ATOM 700 O O . THR A 1 91 ? -10.919 -11.194 -11.506 1.00 60.06 91 THR A O 1
ATOM 703 N N . SER A 1 92 ? -8.998 -10.101 -11.933 1.00 56.34 92 SER A N 1
ATOM 704 C CA . SER A 1 92 ? -9.591 -8.775 -11.872 1.00 56.34 92 SER A CA 1
ATOM 705 C C . SER A 1 92 ? -10.460 -8.624 -13.122 1.00 56.34 92 SER A C 1
ATOM 707 O O . SER A 1 92 ? -9.993 -8.172 -14.165 1.00 56.34 92 SER A O 1
ATOM 709 N N . GLU A 1 93 ? -11.693 -9.132 -13.050 1.00 51.12 93 GLU A N 1
ATOM 710 C CA . GLU A 1 93 ? -12.685 -9.043 -14.108 1.00 51.12 93 GLU A CA 1
ATOM 711 C C . GLU A 1 93 ? -12.932 -7.562 -14.360 1.00 51.12 93 GLU A C 1
ATOM 713 O O . GLU A 1 93 ? -13.441 -6.824 -13.515 1.00 51.12 93 GLU A O 1
ATOM 718 N N . GLU A 1 94 ? -12.486 -7.113 -15.523 1.00 51.03 94 GLU A N 1
ATOM 719 C CA . GLU A 1 94 ? -12.788 -5.804 -16.063 1.00 51.03 94 GLU A CA 1
ATOM 720 C C . GLU A 1 94 ? -14.292 -5.782 -16.371 1.00 51.03 94 GLU A C 1
ATOM 722 O O . GLU A 1 94 ? -14.728 -6.510 -17.269 1.00 51.03 94 GLU A O 1
ATOM 727 N N . PRO A 1 95 ? -15.128 -4.951 -15.719 1.00 46.25 95 PRO A N 1
ATOM 728 C CA . PRO A 1 95 ? -16.326 -4.523 -16.399 1.00 46.25 95 PRO A CA 1
ATOM 729 C C . PRO A 1 95 ? -15.856 -3.581 -17.506 1.00 46.25 95 PRO A C 1
ATOM 731 O O . PRO A 1 95 ? -15.576 -2.403 -17.284 1.00 46.25 95 PRO A O 1
ATOM 734 N N . ALA A 1 96 ? -15.769 -4.105 -18.725 1.00 55.38 96 ALA A N 1
ATOM 735 C CA . ALA A 1 96 ? -15.926 -3.286 -19.911 1.00 55.38 96 ALA A CA 1
ATOM 736 C C . ALA A 1 96 ? -17.329 -2.664 -19.848 1.00 55.38 96 ALA A C 1
ATOM 738 O O . ALA A 1 96 ? -18.284 -3.283 -20.310 1.00 55.38 96 ALA A O 1
ATOM 739 N N . LYS A 1 97 ? -17.470 -1.505 -19.187 1.00 48.59 97 LYS A N 1
ATOM 740 C CA . LYS A 1 97 ? -18.554 -0.525 -19.361 1.00 48.59 97 LYS A CA 1
ATOM 741 C C . LYS A 1 97 ? -18.402 0.660 -18.411 1.00 48.59 97 LYS A C 1
ATOM 743 O O . LYS A 1 97 ? -18.417 0.505 -17.196 1.00 48.59 97 LYS A O 1
ATOM 748 N N . GLU A 1 98 ? -18.342 1.818 -19.060 1.00 49.72 98 GLU A N 1
ATOM 749 C CA . GLU A 1 98 ? -18.720 3.147 -18.590 1.00 49.72 98 GLU A CA 1
ATOM 750 C C . GLU A 1 98 ? -17.956 3.734 -17.405 1.00 49.72 98 GLU A C 1
ATOM 752 O O . GLU A 1 98 ? -17.855 3.201 -16.303 1.00 49.72 98 GLU A O 1
ATOM 757 N N . GLU A 1 99 ? -17.446 4.927 -17.684 1.00 48.88 99 GLU A N 1
ATOM 758 C CA . GLU A 1 99 ? -16.871 5.903 -16.782 1.00 48.88 99 GLU A CA 1
ATOM 759 C C . GLU A 1 99 ? -17.861 6.265 -15.663 1.00 48.88 99 GLU A C 1
ATOM 761 O O . GLU A 1 99 ? -18.415 7.358 -15.610 1.00 48.88 99 GLU A O 1
ATOM 766 N N . ALA A 1 100 ? -18.075 5.372 -14.700 1.00 49.91 100 ALA A N 1
ATOM 767 C CA . ALA A 1 100 ? -18.452 5.821 -13.377 1.00 49.91 100 ALA A CA 1
ATOM 768 C C . ALA A 1 100 ? -17.274 6.684 -12.905 1.00 49.91 100 ALA A C 1
ATOM 770 O O . ALA A 1 100 ? -16.149 6.163 -12.862 1.00 49.91 100 ALA A O 1
ATOM 771 N N . PRO A 1 101 ? -17.464 7.979 -12.581 1.00 48.34 101 PRO A N 1
ATOM 772 C CA . PRO A 1 101 ? -16.392 8.771 -12.018 1.00 48.34 101 PRO A CA 1
ATOM 773 C C . PRO A 1 101 ? -16.005 8.088 -10.714 1.00 48.34 101 PRO A C 1
ATOM 775 O O . PRO A 1 101 ? -16.667 8.222 -9.680 1.00 48.34 101 PRO A O 1
ATOM 778 N N . LYS A 1 102 ? -14.923 7.299 -10.782 1.00 52.44 102 LYS A N 1
ATOM 779 C CA . LYS A 1 102 ? -14.175 6.822 -9.626 1.00 52.44 102 LYS A CA 1
ATOM 780 C C . LYS A 1 102 ? -14.063 8.058 -8.767 1.00 52.44 102 LYS A C 1
ATOM 782 O O . LYS A 1 102 ? -13.640 9.085 -9.291 1.00 52.44 102 LYS A O 1
ATOM 787 N N . LYS A 1 103 ? -14.537 7.998 -7.523 1.00 54.25 103 LYS A N 1
ATOM 788 C CA . LYS A 1 103 ? -14.550 9.124 -6.586 1.00 54.25 103 LYS A CA 1
ATOM 789 C C . LYS A 1 103 ? -13.105 9.560 -6.347 1.00 54.25 103 LYS A C 1
ATOM 791 O O . LYS A 1 103 ? -12.463 9.165 -5.378 1.00 54.25 103 LYS A O 1
ATOM 796 N N . ALA A 1 104 ? -12.577 10.290 -7.314 1.00 57.84 104 ALA A N 1
ATOM 797 C CA . ALA A 1 104 ? -11.208 10.690 -7.427 1.00 57.84 104 ALA A CA 1
ATOM 798 C C . ALA A 1 104 ? -11.108 11.882 -6.505 1.00 57.84 104 ALA A C 1
ATOM 800 O O . ALA A 1 104 ? -11.800 12.888 -6.657 1.00 57.84 104 ALA A O 1
ATOM 801 N N . TRP A 1 105 ? -10.296 11.714 -5.476 1.00 61.56 105 TRP A N 1
ATOM 802 C CA . TRP A 1 105 ? -9.736 12.820 -4.727 1.00 61.56 105 TRP A CA 1
ATOM 803 C C . TRP A 1 105 ? -9.318 13.902 -5.736 1.00 61.56 105 TRP A C 1
ATOM 805 O O . TRP A 1 105 ? -8.498 13.602 -6.604 1.00 61.56 105 TRP A O 1
ATOM 815 N N . SER A 1 106 ? -9.978 15.072 -5.710 1.00 66.69 106 SER A N 1
ATOM 816 C CA . SER A 1 106 ? -9.969 15.996 -6.859 1.00 66.69 106 SER A CA 1
ATOM 817 C C . SER A 1 106 ? -8.540 16.314 -7.287 1.00 66.69 106 SER A C 1
ATOM 819 O O . SER A 1 106 ? -7.666 16.399 -6.440 1.00 66.69 106 SER A O 1
ATOM 821 N N . ALA A 1 107 ? -8.224 16.427 -8.575 1.00 67.12 107 ALA A N 1
ATOM 822 C CA . ALA A 1 107 ? -6.826 16.567 -9.003 1.00 67.12 107 ALA A CA 1
ATOM 823 C C . ALA A 1 107 ? -6.154 17.835 -8.431 1.00 67.12 107 ALA A C 1
ATOM 825 O O . ALA A 1 107 ? -4.954 17.820 -8.157 1.00 67.12 107 ALA A O 1
ATOM 826 N N . ASP A 1 108 ? -6.942 18.864 -8.113 1.00 77.12 108 ASP A N 1
ATOM 827 C CA . ASP A 1 108 ? -6.470 20.149 -7.613 1.00 77.12 108 ASP A CA 1
ATOM 828 C C . ASP A 1 108 ? -6.372 20.215 -6.075 1.00 77.12 108 ASP A C 1
ATOM 830 O O . ASP A 1 108 ? -7.298 19.860 -5.341 1.00 77.12 108 ASP A O 1
ATOM 834 N N . LYS A 1 109 ? -5.227 20.669 -5.554 1.00 78.94 109 LYS A N 1
ATOM 835 C CA . LYS A 1 109 ? -4.978 20.777 -4.105 1.00 78.94 109 LYS A CA 1
ATOM 836 C C . LYS A 1 109 ? -5.875 21.829 -3.444 1.00 78.94 109 LYS A C 1
ATOM 838 O O . LYS A 1 109 ? -6.289 21.622 -2.302 1.00 78.94 109 LYS A O 1
ATOM 843 N N . ASN A 1 110 ? -6.159 22.934 -4.132 1.00 85.81 110 ASN A N 1
ATOM 844 C CA . ASN A 1 110 ? -6.933 24.043 -3.584 1.00 85.81 110 ASN A CA 1
ATOM 845 C C . ASN A 1 110 ? -8.403 23.635 -3.414 1.00 85.81 110 ASN A C 1
ATOM 847 O O . ASN A 1 110 ? -8.985 23.781 -2.340 1.00 85.81 110 ASN A O 1
ATOM 851 N N . GLU A 1 111 ? -8.960 22.980 -4.432 1.00 83.75 111 GLU A N 1
ATOM 852 C CA . GLU A 1 111 ? -10.326 22.456 -4.410 1.00 83.75 111 GLU A CA 1
ATOM 853 C C . GLU A 1 111 ? -10.521 21.390 -3.317 1.00 83.75 111 GLU A C 1
ATOM 855 O O . GLU A 1 111 ? -11.523 21.394 -2.595 1.00 83.75 111 GLU A O 1
ATOM 860 N N . ARG A 1 112 ? -9.530 20.507 -3.115 1.00 83.88 112 ARG A N 1
ATOM 861 C CA . ARG A 1 112 ? -9.544 19.551 -1.994 1.00 83.88 112 ARG A CA 1
ATOM 862 C C . ARG A 1 112 ? -9.608 20.256 -0.649 1.00 83.88 112 ARG A C 1
ATOM 864 O O . ARG A 1 112 ? -10.386 19.841 0.209 1.00 83.88 112 ARG A O 1
ATOM 871 N N . GLN A 1 113 ? -8.798 21.295 -0.448 1.00 87.25 113 GLN A N 1
ATOM 872 C CA . GLN A 1 113 ? -8.784 22.027 0.817 1.00 87.25 113 GLN A CA 1
ATOM 873 C C . GLN A 1 113 ? -10.111 22.738 1.072 1.00 87.25 113 GLN A C 1
ATOM 875 O O . GLN A 1 113 ? -10.638 22.620 2.176 1.00 87.25 113 GLN A O 1
ATOM 880 N N . MET A 1 114 ? -10.697 23.373 0.057 1.00 88.88 114 MET A N 1
ATOM 881 C CA . MET A 1 114 ? -12.008 24.020 0.168 1.00 88.88 114 MET A CA 1
ATOM 882 C C . MET A 1 114 ? -13.121 23.014 0.488 1.00 88.88 114 MET A C 1
ATOM 884 O O . MET A 1 114 ? -13.923 23.238 1.393 1.00 88.88 114 MET A O 1
ATOM 888 N N . ASN A 1 115 ? -13.135 21.857 -0.179 1.00 87.88 115 ASN A N 1
ATOM 889 C CA . ASN A 1 115 ? -14.125 20.810 0.079 1.00 87.88 115 ASN A CA 1
ATOM 890 C C . ASN A 1 115 ? -14.004 20.215 1.490 1.00 87.88 115 ASN A C 1
ATOM 892 O O . ASN A 1 115 ? -15.013 19.906 2.126 1.00 87.88 115 ASN A O 1
ATOM 896 N N . LEU A 1 116 ? -12.782 20.056 2.003 1.00 88.00 116 LEU A N 1
ATOM 897 C CA . LEU A 1 116 ? -12.553 19.605 3.378 1.00 88.00 116 LEU A CA 1
ATOM 898 C C . LEU A 1 116 ? -12.958 20.664 4.405 1.00 88.00 116 LEU A C 1
ATOM 900 O O . LEU A 1 116 ? -13.536 20.311 5.430 1.00 88.00 116 LEU A O 1
ATOM 904 N N . GLN A 1 117 ? -12.677 21.940 4.131 1.00 91.56 117 GLN A N 1
ATOM 905 C CA . GLN A 1 117 ? -13.078 23.057 4.987 1.00 91.56 117 GLN A CA 1
ATOM 906 C C . GLN A 1 117 ? -14.601 23.160 5.072 1.00 91.56 117 GLN A C 1
ATOM 908 O O . GLN A 1 117 ? -15.133 23.123 6.177 1.00 91.56 117 GLN A O 1
ATOM 913 N N . ARG A 1 118 ? -15.305 23.125 3.933 1.00 92.25 118 ARG A N 1
ATOM 914 C CA . ARG A 1 118 ? -16.776 23.119 3.896 1.00 92.25 118 A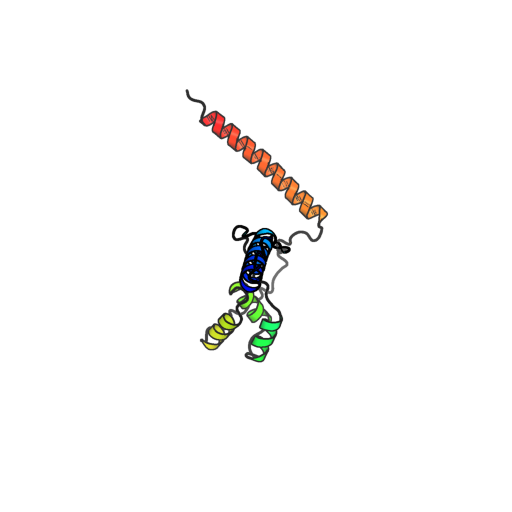RG A CA 1
ATOM 915 C C . ARG A 1 118 ? -17.363 21.958 4.704 1.00 92.25 118 ARG A C 1
ATOM 917 O O . ARG A 1 118 ? -18.213 22.169 5.561 1.00 92.25 118 ARG A O 1
ATOM 924 N N . ARG A 1 119 ? -16.858 20.732 4.510 1.00 90.06 119 ARG A N 1
ATOM 925 C CA . ARG A 1 119 ? -17.305 19.554 5.283 1.00 90.06 119 ARG A CA 1
ATOM 926 C C . ARG A 1 119 ? -17.026 19.686 6.781 1.00 90.06 119 ARG A C 1
ATOM 928 O O . ARG A 1 119 ? -17.809 19.207 7.598 1.00 90.06 119 ARG A O 1
ATOM 935 N N . ARG A 1 120 ? -15.903 20.304 7.155 1.00 93.75 120 ARG A N 1
ATOM 936 C CA . ARG A 1 120 ? -15.546 20.561 8.555 1.00 93.75 120 ARG A CA 1
ATOM 937 C C . ARG A 1 120 ? -16.490 21.583 9.184 1.00 93.75 120 ARG A C 1
ATOM 939 O O . ARG A 1 120 ? -16.943 21.361 10.301 1.00 93.75 120 ARG A O 1
ATOM 946 N N . GLU A 1 121 ? -16.797 22.667 8.484 1.00 94.31 121 GLU A N 1
ATOM 947 C CA . GLU A 1 121 ? -17.727 23.706 8.941 1.00 94.31 121 GLU A CA 1
ATOM 948 C C . GLU A 1 121 ? -19.149 23.159 9.113 1.00 94.31 121 GLU A C 1
ATOM 950 O O . GLU A 1 121 ? -19.767 23.371 10.157 1.00 94.31 121 GLU A O 1
ATOM 955 N N . GLU A 1 122 ? -19.629 22.361 8.156 1.00 92.69 122 GLU A N 1
ATOM 956 C CA . GLU A 1 122 ? -20.911 21.651 8.260 1.00 92.69 122 GLU A CA 1
ATOM 957 C C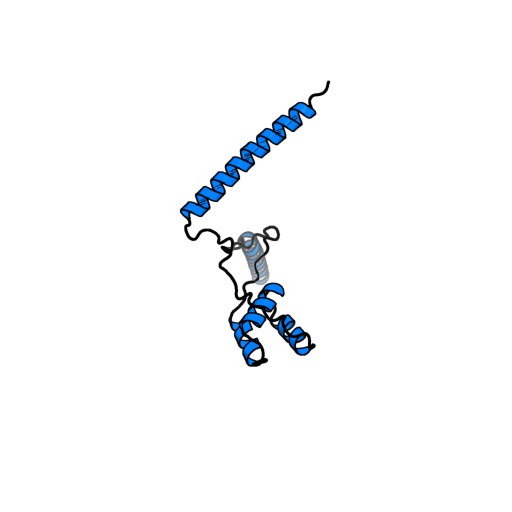 . GLU A 1 122 ? -20.952 20.734 9.487 1.00 92.69 122 GLU A C 1
ATOM 959 O O . GLU A 1 122 ? -21.936 20.718 10.230 1.00 92.69 122 GLU A O 1
ATOM 964 N N . MET A 1 123 ? -19.863 20.006 9.751 1.00 93.31 123 MET A N 1
ATOM 965 C CA . MET A 1 123 ? -19.758 19.138 10.920 1.00 93.31 123 MET A CA 1
ATOM 966 C C . MET A 1 123 ? -19.765 19.931 12.232 1.00 93.31 123 MET A C 1
ATOM 968 O O . MET A 1 123 ? -20.409 19.504 13.187 1.00 93.31 123 MET A O 1
ATOM 972 N N . ILE A 1 124 ? -19.096 21.087 12.289 1.00 94.75 124 ILE A N 1
ATOM 973 C CA . ILE A 1 124 ? -19.087 21.961 13.473 1.00 94.75 124 ILE A CA 1
ATOM 974 C C . ILE A 1 124 ? -20.500 22.479 13.761 1.00 94.75 124 ILE A C 1
ATOM 976 O O . ILE A 1 124 ? -20.957 22.426 14.905 1.00 94.75 124 ILE A O 1
ATOM 980 N N . LEU A 1 125 ? -21.219 22.926 12.730 1.00 91.38 125 LEU A N 1
ATOM 981 C CA . LEU A 1 125 ? -22.597 23.399 12.868 1.00 91.38 125 LEU A CA 1
ATOM 982 C C . LEU A 1 125 ? -23.545 22.272 13.293 1.00 91.38 125 LEU A C 1
ATOM 984 O O . LEU A 1 125 ? -24.369 22.463 14.190 1.00 91.38 125 LEU A O 1
ATOM 988 N N . ALA A 1 126 ? -23.407 21.085 12.700 1.00 91.44 126 ALA A N 1
ATOM 989 C CA . ALA A 1 126 ? -24.192 19.914 13.073 1.00 91.44 126 ALA A CA 1
ATOM 990 C C . ALA A 1 126 ? -23.899 19.461 14.512 1.00 91.44 126 ALA A C 1
ATOM 992 O O . ALA A 1 126 ? -24.827 19.147 15.257 1.00 91.44 126 ALA A O 1
ATOM 993 N N . ALA A 1 127 ? -22.630 19.468 14.930 1.00 92.06 127 ALA A N 1
ATOM 994 C CA . ALA A 1 127 ? -22.225 19.136 16.292 1.00 92.06 127 ALA A CA 1
ATOM 995 C C . ALA A 1 127 ? -22.807 20.126 17.307 1.00 92.06 127 ALA A C 1
ATOM 997 O O . ALA A 1 127 ? -23.342 19.705 18.331 1.00 92.06 127 ALA A O 1
ATOM 998 N N . ARG A 1 128 ? -22.776 21.427 16.996 1.00 92.19 128 ARG A N 1
ATOM 999 C CA . ARG A 1 128 ? -23.361 22.467 17.846 1.00 92.19 128 ARG A CA 1
ATOM 1000 C C . ARG A 1 128 ? -24.876 22.321 17.970 1.00 92.19 128 ARG A C 1
ATOM 1002 O O . ARG A 1 128 ? -25.378 22.265 19.086 1.00 92.19 128 ARG A O 1
ATOM 1009 N N . ARG A 1 129 ? -25.592 22.132 16.854 1.00 90.12 129 ARG A N 1
ATOM 1010 C CA . ARG A 1 129 ? -27.039 21.840 16.878 1.00 90.12 129 ARG A CA 1
ATOM 1011 C C . ARG A 1 129 ? -27.364 20.581 17.683 1.00 90.12 129 ARG A C 1
ATOM 1013 O O . ARG A 1 129 ? -28.366 20.543 18.391 1.00 90.12 129 ARG A O 1
ATOM 1020 N N . LYS A 1 130 ? -26.524 19.546 17.584 1.00 89.31 130 LYS A N 1
ATOM 1021 C CA . LYS A 1 130 ? -26.696 18.296 18.333 1.00 89.31 130 LYS A CA 1
ATOM 1022 C C . LYS A 1 130 ? -26.494 18.491 19.838 1.00 89.31 130 LYS A C 1
ATOM 1024 O O . LYS A 1 130 ? -27.222 17.874 20.610 1.00 89.31 130 LYS A O 1
ATOM 1029 N N . LEU A 1 131 ? -25.547 19.336 20.250 1.00 82.81 131 LEU A N 1
ATOM 1030 C CA . LEU A 1 131 ? -25.350 19.694 21.657 1.00 82.81 131 LEU A CA 1
ATOM 1031 C C . LEU A 1 131 ? -26.503 20.541 22.196 1.00 82.81 131 LEU A C 1
ATOM 1033 O O . LEU A 1 131 ? -27.039 20.199 23.239 1.00 82.81 131 LEU A O 1
ATOM 1037 N N . GLU A 1 132 ? -26.963 21.551 21.458 1.00 83.25 132 GLU A N 1
ATOM 1038 C CA . GLU A 1 132 ? -28.112 22.379 21.860 1.00 83.25 132 GLU A CA 1
ATOM 1039 C C . GLU A 1 132 ? -29.401 21.547 22.017 1.00 83.25 132 GLU A C 1
ATOM 1041 O O . GLU A 1 132 ? -30.188 21.767 22.939 1.00 83.25 132 GLU A O 1
ATOM 1046 N N . ALA A 1 133 ? -29.618 20.548 21.152 1.00 82.38 133 ALA A N 1
ATOM 1047 C CA . ALA A 1 133 ? -30.727 19.603 21.298 1.00 82.38 133 ALA A CA 1
ATOM 1048 C C . ALA A 1 133 ? -30.562 18.685 22.524 1.00 82.38 133 ALA A C 1
ATOM 1050 O O . ALA A 1 133 ? -31.547 18.386 23.200 1.00 82.38 133 ALA A O 1
ATOM 1051 N N . GLN A 1 134 ? -29.331 18.257 22.834 1.00 78.12 134 GLN A N 1
ATOM 1052 C CA . GLN A 1 134 ? -29.047 17.497 24.054 1.00 78.12 134 GLN A CA 1
ATOM 1053 C C . GLN A 1 134 ? -29.247 18.340 25.318 1.00 78.12 134 GLN A C 1
ATOM 1055 O O . GLN A 1 134 ? -29.822 17.835 26.275 1.00 78.12 134 GLN A O 1
ATOM 1060 N N . GLU A 1 135 ? -28.833 19.609 25.324 1.00 75.19 135 GLU A N 1
ATOM 1061 C CA . GLU A 1 135 ? -29.034 20.524 26.454 1.00 75.19 135 GLU A CA 1
ATOM 1062 C C . GLU A 1 135 ? -30.521 20.796 26.699 1.00 75.19 135 GLU A C 1
ATOM 1064 O O . GLU A 1 135 ? -30.973 20.715 27.838 1.00 75.19 135 GLU A O 1
ATOM 1069 N N . LYS A 1 136 ? -31.317 21.008 25.642 1.00 71.56 136 LYS A N 1
ATOM 1070 C CA . LYS A 1 136 ? -32.777 21.162 25.769 1.00 71.56 136 LYS A CA 1
ATOM 1071 C C . LYS A 1 136 ? -33.482 19.897 26.267 1.00 71.56 136 LYS A C 1
ATOM 1073 O O . LYS A 1 136 ? -34.482 20.009 26.963 1.00 71.56 136 LYS A O 1
ATOM 1078 N N . GLY A 1 137 ? -32.974 18.708 25.932 1.00 65.38 137 GLY A N 1
ATOM 1079 C CA . GLY A 1 137 ? -33.496 17.434 26.442 1.00 65.38 137 GLY A CA 1
ATOM 1080 C C . GLY A 1 137 ? -32.982 17.046 27.837 1.00 65.38 137 GLY A C 1
ATOM 1081 O O . GLY A 1 137 ? -33.555 16.164 28.469 1.00 65.38 137 GLY A O 1
ATOM 1082 N N . LYS A 1 138 ? -31.904 17.684 28.314 1.00 61.28 138 LYS A N 1
ATOM 1083 C CA . LYS A 1 138 ? -31.245 17.433 29.608 1.00 61.28 138 LYS A CA 1
ATOM 1084 C C . LYS A 1 138 ? -31.451 18.583 30.605 1.00 61.28 138 LYS A C 1
ATOM 1086 O O . LYS A 1 138 ? -30.797 18.607 31.645 1.00 61.28 138 LYS A O 1
ATOM 1091 N N . ALA A 1 139 ? -32.354 19.519 30.320 1.00 52.09 139 ALA A N 1
ATOM 1092 C CA . ALA A 1 139 ? -32.849 20.456 31.320 1.00 52.09 139 ALA A CA 1
ATOM 1093 C C . ALA A 1 139 ? -33.745 19.681 32.312 1.00 52.09 139 ALA A C 1
ATOM 1095 O O . ALA A 1 139 ? -34.700 19.041 31.865 1.00 52.09 139 ALA A O 1
ATOM 1096 N N . PRO A 1 140 ? -33.440 19.663 33.624 1.00 59.62 140 PRO A N 1
ATOM 1097 C CA . PRO A 1 140 ? -34.336 19.066 34.609 1.00 59.62 140 PRO A CA 1
ATOM 1098 C C . PRO A 1 140 ? -35.632 19.888 34.671 1.00 59.62 140 PRO A C 1
ATOM 1100 O O . PRO A 1 140 ? -35.574 21.114 34.782 1.00 59.62 140 PRO A O 1
ATOM 1103 N N . ALA A 1 141 ? -36.772 19.206 34.550 1.00 51.09 141 ALA A N 1
ATOM 1104 C CA . ALA A 1 141 ? -38.074 19.731 34.959 1.00 51.09 141 ALA A CA 1
ATOM 1105 C C . ALA A 1 141 ? -38.174 19.756 36.489 1.00 51.09 141 ALA A C 1
ATOM 1107 O O . ALA A 1 141 ? -37.569 18.857 37.122 1.00 51.09 141 ALA A O 1
#

InterPro domains:
  IPR003892 Ubiquitin system component CUE [PF02845] (47-86)
  IPR003892 Ubiquitin system component CUE [PS51140] (45-88)
  IPR003892 Ubiquitin system component CUE [SM00546] (45-87)

Foldseek 3Di:
DPPPPPPPVVVVVVVVVVVVVCCVVVPPPPDPPDPPDCPPPQQPQDLVLLVVVCVVCVVDDSVLLSVVCSVVRNDSVVQVVCVVVVNPRDPPDDPPDDCPPPPDCDPDPVVNVVVVVVVVVVVVVVVVVVVVVVVVVPPDD

pLDDT: mean 76.69, std 15.75, range [45.84, 94.75]

Sequence (141 aa):
MTEQSINIPQVLVFLVVIFLASRWYLSKPSGAHTHAAPARSTPRINPAQIDQIAAMFPQLSRRDIAWDLQRNGGNASATTERVLGGRGLDTSEEPAKEEAPKKAWSADKNERQMNLQRRREEMILAARRKLEAQEKGKAPA

Organism: Phaeosphaeria nodorum (strain SN15 / ATCC MYA-4574 / FGSC 10173) (NCBI:txid321614)

Secondary structure (DSSP, 8-state):
-------HHHHHHHHHHHHHHHHHHH---SS-----S---------HHHHHHHHHH-TTS-HHHHHHHHHHTTS-HHHHHHHHHTT--------------------S-HHHHHHHHHHHHHHHHHHHHHHHHHHHHHSS--

Radius of gyration: 29.65 Å; chains: 1; bounding box: 87×48×69 Å

=== Feature glossary ===
Reading guide. The protein is described through the following features:

Foldseek 3Di. A 3Di character summarizes, for each residue, the relative orientation of the Cα frame of its nearest spatial neighbor. Because it encodes fold topology rather than chemistry, 3Di alignments detect remote structural similarity that sequence alignment misses.

Contact-map, Ramachandran, and PAE plots. Plot images: a contact map (which residues are close in 3D, as an N×N binary image), a Ramachandran scatter (backbone torsion angles, revealing secondary-structure composition at a glance), and — for AlphaFold structures — a PAE heatmap (pairwise prediction confidence).

Radius of gyration, Cα contacts, bounding box. Radius of gyration (Rg) is the root-mean-square distance of Cα atoms from their centroid — a single number for overall size and compactness. A globular domain of N residues has Rg ≈ 2.2·N^0.38 Å; an extended or disordered chain has a much larger Rg. The Cα contact count is the number of residue pairs whose Cα atoms are within 8 Å and are more than four positions apart in sequence — a standard proxy for tertiary packing density. The bounding box is the smallest axis-aligned box enclosing all Cα atoms.

Secondary structure (8-state, DSSP). Eight-state secondary structure (DSSP): H is the canonical α-helix, G the tighter 3₁₀-helix, I the wider π-helix; E/B are β-structure, T and S are turns and bends, and '-' is everything else. DSSP derives these from the pattern of main-chain N–H···O=C hydrogen bonds, not from the sequence.

B-factor. B-factor (Debye–Waller factor) reflects atomic displacement in the crystal lattice. It is an experimental observable (units Å²), not a prediction; low values mean the atom is pinned down, high values mean it moves or is heterogeneous across the crystal.

pLDDT. pLDDT is the predicted lDDT-Cα score: AlphaFold's confidence that the local environment of each residue (all inter-atomic distances within 15 Å) is correctly placed. It is a per-residue number between 0 and 100, with higher meaning more reliable.

Nearest PDB structures. Nearest PDB neighbors are the top structural matches found by Foldseek when searching this structure against the entire Protein Data Bank. Each hit reports a TM-score (0 to 1; >0.5 almost always implies the same fold) and an E-value. These are *structural* homologs — they may share no detectable sequence similarity.

Solvent-accessible surface area. Accessible surface area quantifies burial. A residue with SASA near zero is packed into the hydrophobic core; one with SASA >100 Å² sits on the surface. Computed here via the Shrake–Rupley numerical algorithm with a 1.4 Å probe.

Rendered structure images. Structure images are PyMOL renders from six orthogonal camera directions. Cartoon representation draws helices as coils and strands as arrows; sticks shows the backbone as bonds; surface shows the solvent-excluded envelope. Rainbow coloring maps sequence position to hue (blue→red, N→C); chain coloring assigns a distinct color per polypeptide.

Backbone torsions (φ/ψ). φ (phi) and ψ (psi) are the two rotatable backbone dihedrals per residue: φ is the C(i-1)–N–Cα–C torsion, ψ is the N–Cα–C–N(i+1) torsion, both in degrees on (−180°, 180°]. α-helical residues cluster near (−60°, −45°); β-strand residues near (−120°, +130°). A Ramachandran plot is simply a scatter of (φ, ψ) for every residue.

Predicted aligned error. Predicted Aligned Error (PAE) is an AlphaFold confidence matrix: entry (i, j) is the expected error in the position of residue j, in ångströms, when the prediction is superimposed on the true structure at residue i. Low PAE within a block of residues means that block is internally rigid and well-predicted; high PAE between two blocks means their relative placement is uncertain even if each block individually is confident.

mmCIF coordinates. Structure coordinates are given as an mmCIF _atom_site loop: one row per atom with element, residue name, chain id, sequence number, and x/y/z position in Å. Only the four main-chain atoms per residue are included here; side chains are omitted to keep the record compact.

InterPro / GO / CATH / organism. Database cross-references. InterPro integrates a dozen domain/family signature databases into unified entries with residue-range hits. GO terms attach function/process/location labels with evidence codes. CATH codes position the fold in a four-level structural taxonomy. Organism is the NCBI-taxonomy species name.

Secondary structure (3-state, P-SEA). SS3 is a coarse helix/strand/coil call (letters a/b/c) made by the P-SEA algorithm from inter-Cα distances and dihedrals. It is less detailed than DSSP but needs only Cα positions.

Sequence. Sequence gives the chain of amino acids in standard one-letter code (A=alanine, C=cysteine, …, Y=tyrosine), read N→C. It is the only feature that is directly encoded by the gene; all structural features are derived from the folded form of this sequence.